Protein AF-A0A2N4U7B9-F1 (afdb_monomer_lite)

Radius of gyration: 17.73 Å; chains: 1; bounding box: 38×25×50 Å

Foldseek 3Di:
DDDPPDPDDDDDDDDDDDPVDDDDDPDDDDDDDDDPPDDDPDPVCLLVDQDDFDDDPNATAFDFDADPVRDTDTHGPPPSSD

pLDDT: mean 80.12, std 12.19, range [44.38, 93.5]

Organism: NCBI:txid2045210

Secondary structure (DSSP, 8-state):
------S----SS-----SS--------PPP----SSS--SSTGGGGGS------BTTBPPPEEEE-TTS-EEEE---TT--

Sequence (82 aa):
MNAHRLDLAVRIGVLPDSSELIARRLGEQRLVLYALRGVPATVTDLRNHDCVTGWRHGHRPAWLLKNEQGKLNRKRSDPDMS

Structure (mmCIF, N/CA/C/O backbone):
data_AF-A0A2N4U7B9-F1
#
_entry.id   AF-A0A2N4U7B9-F1
#
loop_
_atom_site.group_PDB
_atom_site.id
_atom_site.type_symbol
_atom_site.label_atom_id
_atom_site.label_alt_id
_atom_site.label_comp_id
_atom_site.label_asym_id
_atom_site.label_entity_id
_atom_site.label_seq_id
_atom_site.pdbx_PDB_ins_code
_atom_site.Cartn_x
_atom_site.Cartn_y
_atom_site.Cartn_z
_atom_site.occupancy
_atom_site.B_iso_or_equiv
_atom_site.auth_seq_id
_atom_site.auth_comp_id
_atom_site.auth_asym_id
_atom_site.auth_atom_id
_atom_site.pdbx_PDB_model_num
ATOM 1 N N . MET A 1 1 ? 9.537 -13.861 -34.524 1.00 45.31 1 MET A N 1
ATOM 2 C CA . MET A 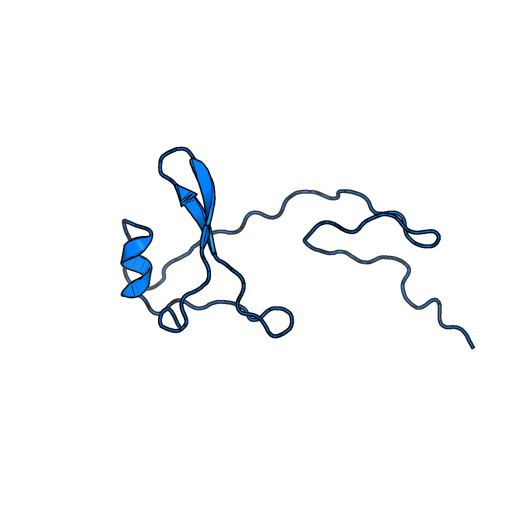1 1 ? 9.750 -13.634 -33.075 1.00 45.31 1 MET A CA 1
ATOM 3 C C . MET A 1 1 ? 10.620 -12.388 -32.991 1.00 45.31 1 MET A C 1
ATOM 5 O O . MET A 1 1 ? 11.676 -12.402 -33.593 1.00 45.31 1 MET A O 1
ATOM 9 N N . ASN A 1 2 ? 10.140 -11.225 -32.539 1.00 44.38 2 ASN A N 1
ATOM 10 C CA . ASN A 1 2 ? 9.896 -10.895 -31.129 1.00 44.38 2 ASN A CA 1
ATOM 11 C C . ASN A 1 2 ? 8.892 -9.731 -30.994 1.00 44.38 2 ASN A C 1
ATOM 13 O O . ASN A 1 2 ? 8.853 -8.838 -31.835 1.00 44.38 2 ASN A O 1
ATOM 17 N N . ALA A 1 3 ? 8.066 -9.753 -29.950 1.00 50.56 3 ALA A N 1
ATOM 18 C CA . ALA A 1 3 ? 7.049 -8.739 -29.690 1.00 50.56 3 ALA A CA 1
ATOM 19 C C . ALA A 1 3 ? 7.603 -7.627 -28.780 1.00 50.56 3 ALA A C 1
ATOM 21 O O . ALA A 1 3 ? 7.638 -7.799 -27.565 1.00 50.56 3 ALA A O 1
ATOM 22 N N . HIS A 1 4 ? 7.968 -6.472 -29.339 1.00 59.84 4 HIS A N 1
ATOM 23 C CA . HIS A 1 4 ? 8.090 -5.229 -28.563 1.00 59.84 4 HIS A CA 1
ATOM 24 C C . HIS A 1 4 ? 6.687 -4.632 -28.426 1.00 59.84 4 HIS A C 1
ATOM 26 O O . HIS A 1 4 ? 6.242 -3.865 -29.270 1.00 59.84 4 HIS A O 1
ATOM 32 N N . ARG A 1 5 ? 5.917 -5.105 -27.443 1.00 67.69 5 ARG A N 1
ATOM 33 C CA . ARG A 1 5 ? 4.469 -4.829 -27.348 1.00 67.69 5 ARG A CA 1
ATOM 34 C C . ARG A 1 5 ? 4.102 -3.773 -26.305 1.00 67.69 5 ARG A C 1
ATOM 36 O O . ARG A 1 5 ? 2.936 -3.695 -25.923 1.00 67.69 5 ARG A O 1
ATOM 43 N N . LEU A 1 6 ? 5.082 -3.032 -25.788 1.00 74.38 6 LEU A N 1
ATOM 44 C CA . LEU A 1 6 ? 4.880 -2.141 -24.650 1.00 74.38 6 LEU A CA 1
ATOM 45 C C . LEU A 1 6 ? 5.845 -0.951 -24.700 1.00 74.38 6 LEU A C 1
ATOM 47 O O . LEU A 1 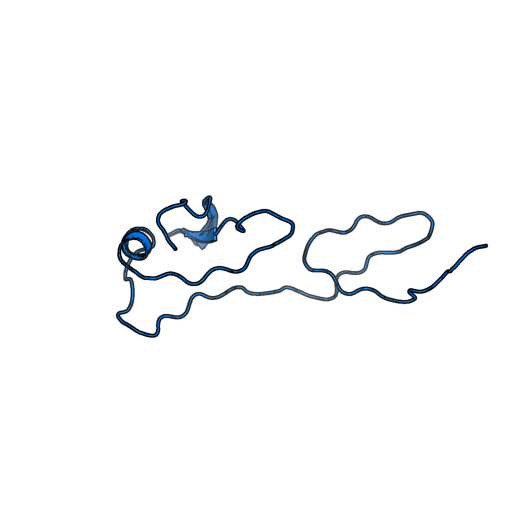6 ? 7.022 -1.095 -24.386 1.00 74.38 6 LEU A O 1
ATOM 51 N N . ASP A 1 7 ? 5.321 0.216 -25.074 1.00 86.00 7 ASP A N 1
ATOM 52 C CA . ASP A 1 7 ? 6.097 1.460 -25.194 1.00 86.00 7 ASP A CA 1
ATOM 53 C C . ASP A 1 7 ? 6.163 2.249 -23.873 1.00 86.00 7 ASP A C 1
ATOM 55 O O . ASP A 1 7 ? 7.084 3.032 -23.646 1.00 86.00 7 ASP A O 1
ATOM 59 N N . LEU A 1 8 ? 5.186 2.048 -22.977 1.00 87.19 8 LEU A N 1
ATOM 60 C CA . LEU A 1 8 ? 5.111 2.712 -21.674 1.00 87.19 8 LEU A CA 1
ATOM 61 C C . LEU A 1 8 ? 4.377 1.851 -20.642 1.00 87.19 8 LEU A C 1
ATOM 63 O O . LEU A 1 8 ? 3.282 1.350 -20.892 1.00 87.19 8 LEU A O 1
ATOM 67 N N . ALA A 1 9 ? 4.941 1.762 -19.437 1.00 88.00 9 ALA A N 1
ATOM 68 C CA . ALA A 1 9 ? 4.274 1.210 -18.263 1.00 88.00 9 ALA A CA 1
ATOM 69 C C . ALA A 1 9 ? 4.248 2.238 -17.127 1.00 88.00 9 ALA A C 1
ATOM 71 O O . ALA A 1 9 ? 5.267 2.845 -16.804 1.00 88.00 9 ALA A O 1
ATOM 72 N N . VAL A 1 10 ? 3.102 2.362 -16.455 1.00 89.56 10 VAL A N 1
ATOM 73 C CA . VAL A 1 10 ? 2.995 3.080 -15.179 1.00 89.56 10 VAL A CA 1
ATOM 74 C C . VAL A 1 10 ? 2.922 2.049 -14.061 1.00 89.56 10 VAL A C 1
ATOM 76 O O . VAL A 1 10 ? 2.028 1.204 -14.036 1.00 89.56 10 VAL A O 1
ATOM 79 N N . ARG A 1 11 ? 3.882 2.095 -13.134 1.00 86.56 11 ARG A N 1
ATOM 80 C CA . ARG A 1 11 ? 3.967 1.168 -1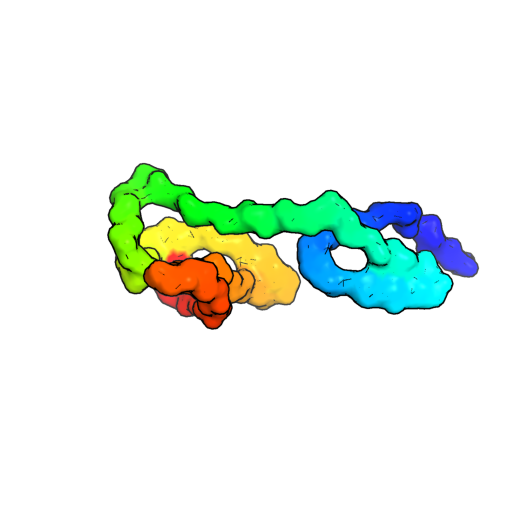1.999 1.00 86.56 11 ARG A CA 1
ATOM 81 C C . ARG A 1 11 ? 4.106 1.930 -10.689 1.00 86.56 11 ARG A C 1
ATOM 83 O O . ARG A 1 11 ? 4.708 2.996 -10.630 1.00 86.56 11 ARG A O 1
ATOM 90 N N . ILE A 1 12 ? 3.562 1.341 -9.630 1.00 85.56 12 ILE A N 1
ATOM 91 C CA . ILE A 1 12 ? 3.723 1.817 -8.255 1.00 85.56 12 ILE A CA 1
ATOM 92 C C . ILE A 1 12 ? 4.844 1.002 -7.618 1.00 85.56 12 ILE A C 1
ATOM 94 O O . ILE A 1 12 ? 4.730 -0.221 -7.515 1.00 85.56 12 ILE A O 1
ATOM 98 N N . GLY A 1 13 ? 5.898 1.680 -7.176 1.00 81.31 13 GLY A N 1
ATOM 99 C CA . GLY A 1 13 ? 7.102 1.058 -6.628 1.00 81.31 13 GLY A CA 1
ATOM 100 C C . GLY A 1 13 ? 8.334 1.349 -7.480 1.00 81.31 13 GLY A C 1
ATOM 101 O O . GLY A 1 13 ? 8.235 1.920 -8.563 1.00 81.31 13 GLY A O 1
ATOM 102 N N . VAL A 1 14 ? 9.502 0.981 -6.958 1.00 78.50 14 VAL A N 1
ATOM 103 C CA . VAL A 1 14 ? 10.771 1.186 -7.659 1.00 78.50 14 VAL A CA 1
ATOM 104 C C . VAL A 1 14 ? 10.873 0.189 -8.809 1.00 78.50 14 VAL A C 1
ATOM 106 O O . VAL A 1 14 ? 10.701 -1.014 -8.613 1.00 78.50 14 VAL A O 1
ATOM 109 N N . LEU A 1 15 ? 11.168 0.704 -9.997 1.00 82.12 15 LEU A N 1
ATOM 110 C CA . LEU A 1 15 ? 11.582 -0.071 -11.156 1.00 82.12 15 LEU A CA 1
ATOM 111 C C . LEU A 1 15 ? 12.999 0.399 -11.499 1.00 82.12 15 LEU A C 1
ATOM 113 O O . LEU A 1 15 ? 13.155 1.591 -11.759 1.00 82.12 15 LEU A O 1
ATOM 117 N N . PRO A 1 16 ? 14.025 -0.463 -11.423 1.00 81.12 16 PRO A N 1
ATOM 118 C CA . PRO A 1 16 ? 15.361 -0.079 -11.851 1.00 81.12 16 PRO A CA 1
ATOM 119 C C . PRO A 1 16 ? 15.404 0.108 -13.369 1.00 81.12 16 PRO A C 1
ATOM 121 O O . PRO A 1 16 ? 14.631 -0.518 -14.100 1.00 81.12 16 PRO A O 1
ATOM 124 N N . ASP A 1 17 ? 16.338 0.938 -13.821 1.00 84.69 17 ASP A N 1
ATOM 125 C CA . ASP A 1 17 ? 16.680 1.026 -15.236 1.00 84.69 17 ASP A CA 1
ATOM 126 C C . ASP A 1 17 ? 17.190 -0.328 -15.752 1.00 84.69 17 ASP A C 1
ATOM 128 O O . ASP A 1 17 ? 17.756 -1.141 -15.015 1.00 84.69 17 ASP A O 1
ATOM 132 N N . SER A 1 18 ? 16.994 -0.561 -17.043 1.00 84.31 18 SER A N 1
ATOM 133 C CA . SER A 1 18 ? 17.521 -1.710 -17.776 1.00 84.31 18 SER A CA 1
ATOM 134 C C . SER A 1 18 ? 18.023 -1.261 -19.147 1.00 84.31 18 SER A C 1
ATOM 136 O O . SER A 1 18 ? 17.806 -0.119 -19.548 1.00 84.31 18 SER A O 1
ATOM 138 N N . SER A 1 19 ? 18.663 -2.160 -19.896 1.00 82.56 19 SER A N 1
ATOM 139 C CA . SER A 1 19 ? 19.155 -1.864 -21.249 1.00 82.56 19 SER A CA 1
ATOM 140 C C . SER A 1 19 ? 18.054 -1.469 -22.241 1.00 82.56 19 SER A C 1
ATOM 142 O O . SER A 1 19 ? 18.358 -0.852 -23.255 1.00 82.56 19 SER A O 1
ATOM 144 N N . GLU A 1 20 ? 16.7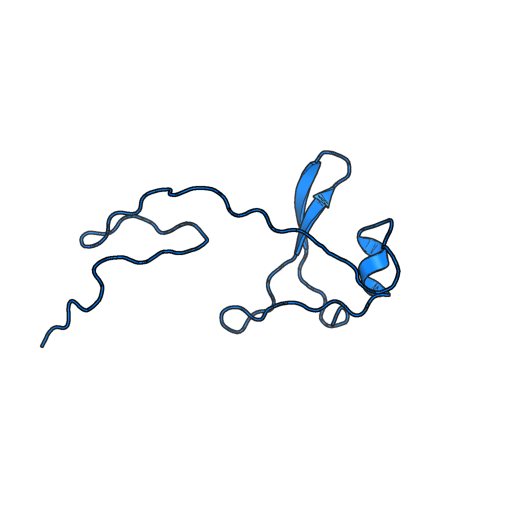92 -1.813 -21.963 1.00 85.00 20 GLU A N 1
ATOM 145 C CA . GLU A 1 20 ? 15.655 -1.571 -22.863 1.00 85.00 20 GLU A CA 1
ATOM 146 C C . GLU A 1 20 ? 14.608 -0.606 -22.288 1.00 85.00 20 GLU A C 1
ATOM 148 O O . GLU A 1 20 ? 13.776 -0.087 -23.028 1.00 85.00 20 GLU A O 1
ATOM 153 N N . LEU A 1 21 ? 14.628 -0.352 -20.976 1.00 86.75 21 LEU A N 1
ATOM 154 C CA . LEU A 1 21 ? 13.630 0.467 -20.288 1.00 86.75 21 LEU A CA 1
ATOM 155 C C . LEU A 1 21 ? 14.303 1.437 -19.323 1.00 86.75 21 LEU A C 1
ATOM 157 O O . LEU A 1 21 ? 15.031 1.016 -18.424 1.00 86.75 21 LEU A O 1
ATOM 16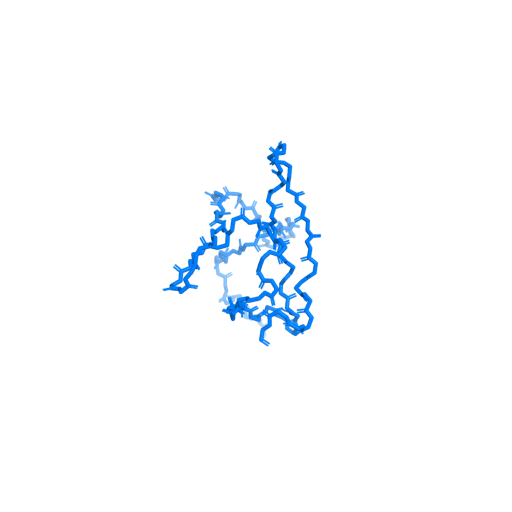1 N N . ILE A 1 22 ? 13.979 2.719 -19.474 1.00 89.56 22 ILE A N 1
ATOM 162 C CA . ILE A 1 22 ? 14.383 3.787 -18.557 1.00 89.56 22 ILE A CA 1
ATOM 163 C C . ILE A 1 22 ? 13.210 4.091 -17.625 1.00 89.56 22 ILE A C 1
ATOM 165 O O . ILE A 1 22 ? 12.103 4.399 -18.077 1.00 89.56 22 ILE A O 1
ATOM 169 N N . ALA A 1 23 ? 13.444 4.042 -16.318 1.00 92.38 23 ALA A N 1
ATOM 170 C CA . ALA A 1 23 ? 12.467 4.400 -15.309 1.00 92.38 23 ALA A CA 1
ATOM 171 C C . ALA A 1 23 ? 12.511 5.906 -15.021 1.00 92.38 23 ALA A C 1
ATOM 173 O O . ALA A 1 23 ? 13.560 6.513 -14.814 1.00 92.38 23 ALA A O 1
ATOM 174 N N . ARG A 1 24 ? 11.336 6.541 -14.961 1.00 91.31 24 ARG A N 1
ATOM 175 C CA . ARG A 1 24 ? 11.203 7.957 -14.594 1.00 91.31 24 ARG A CA 1
ATOM 176 C C . ARG A 1 24 ? 10.193 8.112 -13.469 1.00 91.31 24 ARG A C 1
ATOM 178 O O . ARG A 1 24 ? 9.078 7.600 -13.553 1.00 91.31 24 ARG A O 1
ATOM 185 N N . ARG A 1 25 ? 10.559 8.854 -12.417 1.00 91.69 25 ARG A N 1
ATOM 186 C CA . ARG A 1 25 ? 9.625 9.194 -11.335 1.00 91.69 25 ARG A CA 1
ATOM 187 C C . ARG A 1 25 ? 8.557 10.149 -11.871 1.00 91.69 25 ARG A C 1
ATOM 189 O O . ARG A 1 25 ? 8.871 11.278 -12.230 1.00 91.69 25 ARG A O 1
ATOM 196 N N . LEU A 1 26 ? 7.303 9.697 -11.876 1.00 93.50 26 LEU A N 1
ATOM 197 C CA . LEU A 1 26 ? 6.147 10.506 -12.286 1.00 93.50 26 LEU A CA 1
ATOM 198 C C . LEU A 1 26 ? 5.525 11.282 -11.118 1.00 93.50 26 LEU A C 1
ATOM 200 O O . LEU A 1 26 ? 4.966 12.355 -11.314 1.00 93.50 26 LEU A O 1
ATOM 204 N N . GLY A 1 27 ? 5.627 10.753 -9.898 1.00 91.81 27 GLY A N 1
ATOM 205 C CA . GLY A 1 27 ? 5.034 11.360 -8.712 1.00 91.81 27 GLY A CA 1
ATOM 206 C C . GLY A 1 27 ? 4.996 10.402 -7.527 1.00 91.81 27 GLY A C 1
ATOM 207 O O . GLY A 1 27 ? 5.722 9.407 -7.492 1.00 91.81 27 GLY A O 1
ATOM 208 N N . GLU A 1 28 ? 4.136 10.713 -6.562 1.00 89.56 28 GLU A N 1
ATOM 209 C CA . GLU A 1 28 ? 3.905 9.912 -5.361 1.00 89.56 28 GLU A CA 1
ATOM 210 C C . GLU A 1 28 ? 2.442 9.496 -5.267 1.00 89.56 28 GLU A C 1
ATOM 212 O O . GLU A 1 28 ? 1.537 10.284 -5.534 1.00 89.56 28 GLU A O 1
ATOM 217 N N . GLN A 1 29 ? 2.208 8.260 -4.834 1.00 86.81 29 GLN A N 1
ATOM 218 C CA . GLN A 1 29 ? 0.877 7.790 -4.480 1.00 86.81 29 GLN A CA 1
ATOM 219 C C . GLN A 1 29 ? 0.681 7.910 -2.968 1.00 86.81 29 GLN A C 1
ATOM 221 O O . GLN A 1 29 ? 1.425 7.307 -2.192 1.00 86.81 29 GLN A O 1
ATOM 226 N N . ARG A 1 30 ? -0.373 8.610 -2.543 1.00 85.31 30 ARG A N 1
ATOM 227 C CA . ARG A 1 30 ? -0.822 8.605 -1.148 1.00 85.31 30 ARG A CA 1
ATOM 228 C C . ARG A 1 30 ? -1.878 7.520 -0.948 1.00 85.31 30 ARG A C 1
ATOM 230 O O . ARG A 1 30 ? -2.890 7.511 -1.639 1.00 85.31 30 ARG A O 1
ATOM 237 N N . LEU A 1 31 ? -1.646 6.623 0.007 1.00 84.50 31 LEU A N 1
ATOM 238 C CA . LEU A 1 31 ? -2.655 5.676 0.479 1.00 84.50 31 LEU A CA 1
ATOM 239 C C . LEU A 1 31 ? -3.352 6.268 1.709 1.00 84.50 31 LEU A C 1
ATOM 241 O O . LEU A 1 31 ? -2.676 6.770 2.608 1.00 84.50 31 LEU A O 1
ATOM 245 N N . VAL A 1 32 ? -4.683 6.218 1.737 1.00 86.88 32 VAL A N 1
ATOM 246 C CA . VAL A 1 32 ? -5.503 6.693 2.858 1.00 86.88 32 VAL A CA 1
ATOM 247 C C . VAL A 1 32 ? -6.451 5.593 3.319 1.00 86.88 32 VAL A C 1
ATOM 249 O O . VAL A 1 32 ? -6.914 4.788 2.513 1.00 86.88 32 VAL A O 1
ATOM 252 N N . LEU A 1 33 ? -6.709 5.560 4.624 1.00 87.00 33 LEU A N 1
ATOM 253 C CA . LEU A 1 33 ? -7.755 4.749 5.237 1.00 87.00 33 LEU A CA 1
ATOM 254 C C . LEU A 1 33 ? -9.055 5.549 5.244 1.00 87.00 33 LEU A C 1
ATOM 256 O O . LEU A 1 33 ? -9.044 6.747 5.525 1.00 87.00 33 LEU A O 1
ATOM 260 N N . TYR A 1 34 ? -10.164 4.876 4.973 1.00 89.56 34 TYR A N 1
ATOM 261 C CA . TYR A 1 34 ? -11.496 5.447 5.083 1.00 89.56 34 TYR A CA 1
ATOM 262 C C . TYR A 1 34 ? -12.421 4.436 5.753 1.00 89.56 34 TYR A C 1
ATOM 264 O O . TYR A 1 34 ? -12.308 3.237 5.498 1.00 89.56 34 TYR A O 1
ATOM 272 N N . ALA A 1 35 ? -13.311 4.920 6.615 1.00 91.44 35 ALA A N 1
ATOM 273 C CA . ALA A 1 35 ? -14.214 4.086 7.390 1.00 91.44 35 ALA A CA 1
ATOM 274 C C . ALA A 1 35 ? -15.668 4.459 7.090 1.00 91.44 35 ALA A C 1
ATOM 276 O O . ALA A 1 35 ? -16.044 5.627 7.147 1.00 91.44 35 ALA A O 1
ATOM 277 N N . LEU A 1 36 ? -16.475 3.442 6.780 1.00 90.31 36 LEU A N 1
ATOM 278 C CA . LEU A 1 36 ? -17.912 3.586 6.525 1.00 90.31 36 LEU A CA 1
ATOM 279 C C . LEU A 1 36 ? -18.767 3.328 7.776 1.00 90.31 36 LEU A C 1
ATOM 281 O O . LEU A 1 36 ? -19.909 3.772 7.833 1.00 90.31 36 LEU A O 1
ATOM 285 N N . ARG A 1 37 ? -18.243 2.590 8.765 1.00 90.50 37 ARG A N 1
ATOM 286 C CA . ARG A 1 37 ? -18.962 2.177 9.982 1.00 90.50 37 ARG A CA 1
ATOM 287 C C . ARG A 1 37 ? -18.044 2.269 11.197 1.00 90.50 37 ARG A C 1
ATOM 289 O O . ARG A 1 37 ? -17.167 1.423 11.362 1.00 90.50 37 ARG A O 1
ATOM 296 N N . GLY A 1 38 ? -18.273 3.283 12.031 1.00 90.44 38 GLY A N 1
ATOM 297 C CA . GLY A 1 38 ? -17.397 3.616 13.157 1.00 90.44 38 GLY A CA 1
ATOM 298 C C . GLY A 1 38 ? -16.032 4.131 12.689 1.00 90.44 38 GLY A C 1
ATOM 299 O O . GLY A 1 38 ? -15.513 3.701 11.663 1.00 90.44 38 GLY A O 1
ATOM 300 N N . VAL A 1 39 ? -15.449 5.078 13.422 1.00 92.12 39 VAL A N 1
ATOM 301 C CA . VAL A 1 39 ? -14.120 5.616 13.101 1.00 92.12 39 VAL A CA 1
ATOM 302 C C . VAL A 1 39 ? -13.119 5.051 14.111 1.00 92.12 39 VAL A C 1
ATOM 304 O O . VAL A 1 39 ? -13.268 5.346 15.297 1.00 92.12 39 VAL A O 1
ATOM 307 N N . PRO A 1 40 ? -12.121 4.256 13.682 1.00 91.25 40 PRO A N 1
ATOM 308 C CA . PRO A 1 40 ? -11.071 3.785 14.578 1.00 91.25 40 PRO A CA 1
ATOM 309 C C . PRO A 1 40 ? -10.247 4.982 15.069 1.00 91.25 40 PRO A C 1
ATOM 311 O O . PRO A 1 40 ? -9.800 5.803 14.264 1.00 91.25 40 PRO A O 1
ATOM 314 N N . ALA A 1 41 ? -10.046 5.086 16.381 1.00 89.25 41 ALA A N 1
ATOM 315 C CA . ALA A 1 41 ? -9.245 6.150 16.984 1.00 89.25 41 ALA A CA 1
ATOM 316 C C . ALA A 1 41 ? -7.752 5.802 16.950 1.00 89.25 41 ALA A C 1
ATOM 318 O O . ALA A 1 41 ? -6.898 6.680 16.820 1.00 89.25 41 ALA A O 1
ATOM 319 N N . THR A 1 42 ? -7.437 4.510 17.031 1.00 86.69 42 THR A N 1
ATOM 320 C CA . THR A 1 42 ? -6.078 3.978 16.989 1.00 86.69 42 THR A CA 1
ATOM 321 C C . THR A 1 42 ? -5.914 2.942 15.882 1.00 86.69 42 THR A C 1
ATOM 323 O O . THR A 1 42 ? -6.866 2.329 15.404 1.00 86.69 42 THR A O 1
ATOM 326 N N . VAL A 1 43 ? -4.665 2.690 15.488 1.00 84.44 43 VAL A N 1
ATOM 327 C CA . VAL A 1 43 ? -4.336 1.606 14.547 1.00 84.44 43 VAL A CA 1
ATOM 328 C C . VAL A 1 43 ? -4.749 0.233 15.090 1.00 84.44 43 VAL A C 1
ATOM 330 O O . VAL A 1 43 ? -5.102 -0.646 14.308 1.00 84.44 43 VAL A O 1
ATOM 333 N N . THR A 1 44 ? -4.698 0.034 16.410 1.00 85.06 44 THR A N 1
ATOM 334 C CA . THR A 1 44 ? -5.069 -1.238 17.045 1.00 85.06 44 THR A CA 1
ATOM 335 C C . THR A 1 44 ? -6.560 -1.520 16.894 1.00 85.06 44 THR A C 1
ATOM 337 O O . THR A 1 44 ? -6.935 -2.679 16.728 1.00 85.06 44 THR A O 1
ATOM 340 N N . ASP A 1 45 ? -7.390 -0.474 16.865 1.00 89.19 45 ASP A N 1
ATOM 341 C CA . ASP A 1 45 ? -8.844 -0.597 16.741 1.00 89.19 45 ASP A CA 1
ATOM 342 C C . ASP A 1 45 ? -9.248 -1.277 15.433 1.00 89.19 45 ASP A C 1
ATOM 344 O O . ASP A 1 45 ? -10.270 -1.953 15.402 1.00 89.19 45 ASP A O 1
ATOM 348 N N . LEU A 1 46 ? -8.421 -1.186 14.379 1.00 86.88 46 LEU A N 1
ATOM 349 C CA . LEU A 1 46 ? -8.660 -1.842 13.087 1.00 86.88 46 LEU A CA 1
ATOM 350 C C . LEU A 1 46 ? -8.889 -3.360 13.209 1.00 86.88 46 LEU A C 1
ATOM 352 O O . LEU A 1 46 ? -9.506 -3.936 12.323 1.00 86.88 46 LEU A O 1
ATOM 356 N N . ARG A 1 47 ? -8.433 -4.003 14.296 1.00 85.69 47 ARG A N 1
ATOM 357 C CA . ARG A 1 47 ? -8.715 -5.421 14.606 1.00 85.69 47 ARG A CA 1
ATOM 358 C C . ARG A 1 47 ? -10.188 -5.725 14.823 1.00 85.69 47 ARG A C 1
ATOM 360 O O . ARG A 1 47 ? -10.611 -6.849 14.607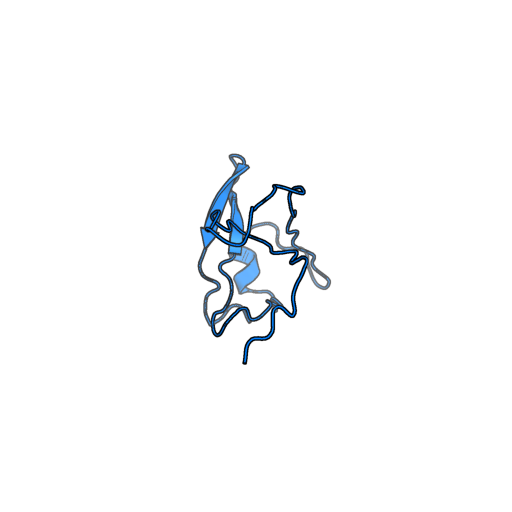 1.00 85.69 47 ARG A O 1
ATOM 367 N N . ASN A 1 48 ? -10.947 -4.724 15.240 1.00 89.06 48 ASN A N 1
ATOM 368 C CA . ASN A 1 48 ? -12.367 -4.845 15.536 1.00 89.06 48 ASN A CA 1
ATOM 369 C C . ASN A 1 48 ? -13.238 -4.323 14.382 1.00 89.06 48 ASN A C 1
ATOM 371 O O . ASN A 1 48 ? -14.444 -4.161 14.552 1.00 89.06 48 ASN A O 1
ATOM 375 N N . HIS A 1 49 ? -12.634 -4.010 13.231 1.00 87.88 49 HIS A N 1
ATOM 376 C CA . HIS A 1 49 ? -13.332 -3.518 12.050 1.00 87.88 49 HIS A CA 1
ATOM 377 C C . HIS A 1 49 ? -13.156 -4.480 10.879 1.00 87.88 49 HIS A C 1
ATOM 379 O O . HIS A 1 49 ? -12.054 -4.958 10.614 1.00 87.88 49 HIS A O 1
ATOM 385 N N . ASP A 1 50 ? -14.227 -4.648 10.105 1.00 88.38 50 ASP A N 1
ATOM 386 C CA . ASP A 1 50 ? -14.186 -5.338 8.817 1.00 88.38 50 ASP A CA 1
ATOM 387 C C . ASP A 1 50 ? -13.343 -4.519 7.824 1.00 88.38 50 ASP A C 1
ATOM 389 O O . ASP A 1 50 ? -13.837 -3.584 7.177 1.00 88.38 50 ASP A O 1
ATOM 393 N N . CYS A 1 51 ? -12.047 -4.822 7.724 1.00 86.75 51 CYS A N 1
ATOM 394 C CA . CYS A 1 51 ? -11.143 -4.089 6.848 1.00 86.75 51 CYS A CA 1
ATOM 395 C C . CYS A 1 51 ? -11.089 -4.731 5.459 1.00 86.75 51 CYS A C 1
ATOM 397 O O . CYS A 1 51 ? -10.588 -5.838 5.265 1.00 86.75 51 CYS A O 1
ATOM 399 N N . VAL A 1 52 ? -11.500 -3.976 4.442 1.00 85.19 52 VAL A N 1
ATOM 400 C CA . VAL A 1 52 ? -11.333 -4.393 3.046 1.00 85.19 52 VAL A CA 1
ATOM 401 C C . VAL A 1 52 ? -9.918 -4.051 2.583 1.00 85.19 52 VAL A C 1
ATOM 403 O O . VAL A 1 52 ? -9.531 -2.884 2.522 1.00 85.19 52 VAL A O 1
ATOM 406 N N . THR A 1 53 ? -9.139 -5.073 2.227 1.00 80.31 53 THR A N 1
ATOM 407 C CA . THR A 1 53 ? -7.775 -4.915 1.699 1.00 80.31 53 THR A CA 1
ATOM 408 C C . THR A 1 53 ? -7.664 -5.500 0.293 1.00 80.31 53 THR A C 1
ATOM 410 O O . THR A 1 53 ? -8.345 -6.461 -0.054 1.00 80.31 53 THR A O 1
ATOM 413 N N . GLY A 1 54 ? -6.824 -4.903 -0.556 1.00 73.12 54 GLY A N 1
ATOM 414 C CA . GLY A 1 54 ? -6.584 -5.423 -1.906 1.00 73.12 54 GLY A CA 1
ATOM 415 C C . GLY A 1 54 ? -5.662 -6.644 -1.893 1.00 73.12 54 GLY A C 1
ATOM 416 O O . GLY A 1 54 ? -4.831 -6.773 -1.006 1.00 73.12 54 GLY A O 1
ATOM 417 N N . TRP A 1 55 ? -5.735 -7.503 -2.908 1.00 66.81 55 TRP A N 1
ATOM 418 C CA . TRP A 1 55 ? -4.782 -8.601 -3.111 1.00 66.81 55 TRP A CA 1
ATOM 419 C C . TRP A 1 55 ? -3.744 -8.192 -4.164 1.00 66.81 55 TRP A C 1
ATOM 421 O O . TRP A 1 55 ? -4.119 -7.777 -5.261 1.00 66.81 55 TRP A O 1
ATOM 431 N N . ARG A 1 56 ? -2.437 -8.269 -3.867 1.00 67.88 56 ARG A N 1
ATOM 432 C CA . ARG A 1 56 ? -1.372 -7.940 -4.838 1.00 67.88 56 ARG A CA 1
ATOM 433 C C . ARG A 1 56 ? -0.417 -9.121 -5.008 1.00 67.88 56 ARG A C 1
ATOM 435 O O . ARG A 1 56 ? 0.248 -9.515 -4.060 1.00 67.88 56 ARG A O 1
ATOM 442 N N . HIS A 1 57 ? -0.321 -9.654 -6.229 1.00 66.62 57 HIS A N 1
ATOM 443 C CA . HIS A 1 57 ? 0.630 -10.715 -6.608 1.00 66.62 57 HIS A CA 1
ATOM 444 C C . HIS A 1 57 ? 0.666 -11.923 -5.650 1.00 66.62 57 HIS A C 1
ATOM 446 O O . HIS A 1 57 ? 1.737 -12.344 -5.229 1.00 66.62 57 HIS A O 1
ATOM 452 N N . GLY A 1 58 ? -0.490 -12.469 -5.262 1.00 66.44 58 GLY A N 1
ATOM 453 C CA . GLY A 1 58 ? -0.521 -13.636 -4.365 1.00 66.44 58 GLY A CA 1
ATOM 454 C C . GLY A 1 58 ? -0.306 -13.312 -2.882 1.00 66.44 58 GLY A C 1
ATOM 455 O O . GLY A 1 58 ? -0.359 -14.216 -2.054 1.00 66.44 58 GLY A O 1
ATOM 456 N N . HIS A 1 59 ? -0.091 -12.041 -2.529 1.00 63.97 59 HIS A N 1
ATOM 457 C CA . HIS A 1 59 ? 0.159 -11.614 -1.159 1.00 63.97 59 HIS A CA 1
ATOM 458 C C . HIS A 1 59 ? -0.813 -10.515 -0.727 1.00 63.97 59 HIS A C 1
ATOM 460 O O . HIS A 1 59 ? -1.137 -9.591 -1.482 1.00 63.97 59 HIS A O 1
ATOM 466 N N . ARG A 1 60 ? -1.240 -10.581 0.539 1.00 68.12 60 ARG A N 1
ATOM 467 C CA . ARG A 1 60 ? -1.904 -9.446 1.176 1.00 68.12 60 ARG A CA 1
ATOM 468 C C . ARG A 1 60 ? -0.869 -8.328 1.379 1.00 68.12 60 ARG A C 1
ATOM 470 O O . ARG A 1 60 ? 0.202 -8.585 1.942 1.00 68.12 60 ARG A O 1
ATOM 477 N N . PRO A 1 61 ? -1.126 -7.106 0.888 1.00 72.12 61 PRO A N 1
ATOM 478 C CA . PRO A 1 61 ? -0.219 -5.991 1.054 1.00 72.12 61 PRO A CA 1
ATOM 479 C C . PRO A 1 61 ? -0.090 -5.671 2.541 1.00 72.12 61 PRO A C 1
ATOM 481 O O . PRO A 1 61 ? -1.067 -5.634 3.283 1.00 72.12 61 PRO A O 1
ATOM 484 N N . ALA A 1 62 ? 1.140 -5.415 2.974 1.00 77.81 62 ALA A N 1
ATOM 485 C CA . ALA A 1 62 ? 1.363 -4.890 4.306 1.00 77.81 62 ALA A CA 1
ATOM 486 C C . ALA A 1 62 ? 0.753 -3.483 4.421 1.00 77.81 62 ALA A C 1
ATOM 488 O O . ALA A 1 62 ? 0.896 -2.658 3.515 1.00 77.81 62 ALA A O 1
ATOM 489 N N . TRP A 1 63 ? 0.128 -3.201 5.557 1.00 82.62 63 TRP A N 1
ATOM 490 C CA . TRP A 1 63 ? -0.299 -1.865 5.929 1.00 82.62 63 TRP A CA 1
ATOM 491 C C . TRP A 1 63 ? 0.914 -0.948 6.085 1.00 82.62 63 TRP A C 1
ATOM 493 O O . TRP A 1 63 ? 1.900 -1.299 6.738 1.00 82.62 63 TRP A O 1
ATOM 503 N N . LEU A 1 64 ? 0.831 0.240 5.491 1.00 84.88 64 LEU A N 1
ATOM 504 C CA . LEU A 1 64 ? 1.815 1.311 5.619 1.00 84.88 64 LEU A CA 1
ATOM 505 C C . LEU A 1 64 ? 1.192 2.422 6.463 1.00 84.88 64 LEU A C 1
ATOM 507 O O . LEU A 1 64 ? 0.499 3.290 5.938 1.00 84.88 64 LEU A O 1
ATOM 511 N N . LEU A 1 65 ? 1.402 2.361 7.777 1.00 87.12 65 LEU A N 1
ATOM 512 C CA . LEU A 1 65 ? 0.746 3.249 8.738 1.00 87.12 65 LEU A CA 1
ATOM 513 C C . LEU A 1 65 ? 1.767 4.176 9.369 1.00 87.12 65 LEU A C 1
ATOM 515 O O . LEU A 1 65 ? 2.854 3.746 9.751 1.00 87.12 65 LEU A O 1
ATOM 519 N N . LYS A 1 66 ? 1.422 5.454 9.485 1.00 87.19 66 LYS A N 1
ATOM 520 C CA . LYS A 1 66 ? 2.239 6.397 10.243 1.00 87.19 66 LYS A CA 1
ATOM 521 C C . LYS A 1 66 ? 1.979 6.192 11.731 1.00 87.19 66 LYS A C 1
ATOM 523 O O . LYS A 1 66 ? 0.832 6.006 12.126 1.00 87.19 66 LYS A O 1
ATOM 528 N N . ASN A 1 67 ? 3.031 6.202 12.540 1.00 83.88 67 ASN A N 1
ATOM 529 C CA . ASN A 1 67 ? 2.878 6.313 13.988 1.00 83.88 67 ASN A CA 1
ATOM 530 C C . ASN A 1 67 ? 2.615 7.768 14.406 1.00 83.88 67 ASN A C 1
ATOM 532 O O . ASN A 1 67 ? 2.579 8.670 13.570 1.00 83.88 67 ASN A O 1
ATOM 536 N N . GLU A 1 68 ? 2.483 7.986 15.711 1.00 83.75 68 GLU A N 1
ATOM 537 C CA . GLU A 1 68 ? 2.269 9.305 16.318 1.00 83.75 68 GLU A CA 1
ATOM 538 C C . GLU A 1 68 ? 3.381 10.313 15.981 1.00 83.75 68 GLU A C 1
ATOM 540 O O . GLU A 1 68 ? 3.116 11.505 15.883 1.00 83.75 68 GLU A O 1
ATOM 545 N N . GLN A 1 69 ? 4.611 9.850 15.713 1.00 86.94 69 GLN A N 1
ATOM 546 C CA . GLN A 1 69 ? 5.720 10.705 15.262 1.00 86.94 69 GLN A CA 1
ATOM 547 C C . GLN A 1 69 ? 5.752 10.911 13.734 1.00 86.94 69 GLN A C 1
ATOM 549 O O . GLN A 1 69 ? 6.724 11.434 13.192 1.00 86.94 69 GLN A O 1
ATOM 554 N N . GLY A 1 70 ? 4.735 10.450 13.002 1.00 84.44 70 GLY A N 1
ATOM 555 C CA . GLY A 1 70 ? 4.647 10.564 11.545 1.00 84.44 70 GLY A CA 1
ATOM 556 C C . GLY A 1 70 ? 5.534 9.588 10.760 1.00 84.44 70 GLY A C 1
ATOM 557 O O . GLY A 1 70 ? 5.512 9.607 9.525 1.00 84.44 70 GLY A O 1
ATOM 558 N N . LYS A 1 71 ? 6.284 8.708 11.437 1.00 87.56 71 LYS A N 1
ATOM 559 C CA . LYS A 1 71 ? 7.161 7.713 10.808 1.00 87.56 71 LYS A CA 1
ATOM 560 C C . LYS A 1 71 ? 6.341 6.553 10.259 1.00 87.56 71 LYS A C 1
ATOM 562 O O . LYS A 1 71 ? 5.483 5.997 10.945 1.00 87.56 71 LYS A O 1
ATOM 567 N N . LEU A 1 72 ? 6.629 6.172 9.016 1.00 86.44 72 LEU A N 1
ATOM 568 C CA . LEU A 1 72 ? 5.949 5.067 8.352 1.00 86.44 72 LEU A CA 1
ATOM 569 C C . LEU A 1 72 ? 6.415 3.722 8.918 1.00 86.44 72 LEU A C 1
ATOM 571 O O . LEU A 1 72 ? 7.602 3.404 8.888 1.00 86.44 72 LEU A O 1
ATOM 575 N N . ASN A 1 73 ? 5.463 2.917 9.374 1.00 85.19 73 ASN A N 1
ATOM 576 C CA . ASN A 1 73 ? 5.671 1.560 9.844 1.00 85.19 73 ASN A CA 1
ATOM 577 C C . ASN A 1 73 ? 4.930 0.582 8.940 1.00 85.19 73 ASN A C 1
ATOM 579 O O . ASN A 1 73 ? 3.730 0.715 8.686 1.00 85.19 73 ASN A O 1
ATOM 583 N N . ARG A 1 74 ? 5.658 -0.436 8.478 1.00 83.00 74 ARG A N 1
ATOM 584 C CA . ARG A 1 74 ? 5.086 -1.540 7.716 1.00 83.00 74 ARG A CA 1
ATOM 585 C C . ARG A 1 74 ? 4.578 -2.609 8.682 1.00 83.00 74 ARG A C 1
ATOM 587 O O . ARG A 1 74 ? 5.377 -3.267 9.341 1.00 83.00 74 ARG A O 1
ATOM 594 N N . LYS A 1 75 ? 3.263 -2.804 8.750 1.00 75.56 75 LYS A N 1
ATOM 595 C CA . LYS A 1 75 ? 2.618 -3.887 9.508 1.00 75.56 75 LYS A CA 1
ATOM 596 C C . LYS A 1 75 ? 2.080 -4.915 8.524 1.00 75.56 75 LYS A C 1
ATOM 598 O O . LYS A 1 75 ? 1.404 -4.554 7.569 1.00 75.56 75 LYS A O 1
ATOM 603 N N . ARG A 1 76 ? 2.382 -6.200 8.719 1.00 66.94 76 ARG A N 1
ATOM 604 C CA . ARG A 1 76 ? 1.724 -7.252 7.931 1.00 66.94 76 ARG A CA 1
ATOM 605 C C . ARG A 1 76 ? 0.220 -7.154 8.210 1.00 66.94 76 ARG A C 1
ATOM 607 O O . ARG A 1 76 ? -0.161 -6.971 9.360 1.00 66.94 76 ARG A O 1
ATOM 614 N N . SER A 1 77 ? -0.610 -7.200 7.173 1.00 64.81 77 SER A N 1
ATOM 615 C CA . SER A 1 77 ? -2.048 -7.403 7.346 1.00 64.81 77 SER A CA 1
ATOM 616 C C . SER A 1 77 ? -2.223 -8.754 8.034 1.00 64.81 77 SER A C 1
ATOM 618 O O . SER A 1 77 ? -1.934 -9.783 7.415 1.00 64.81 77 SER A O 1
ATOM 620 N N . ASP A 1 78 ? -2.571 -8.745 9.321 1.00 62.78 78 ASP A N 1
ATOM 621 C CA . ASP A 1 78 ? -2.834 -9.982 10.054 1.00 62.78 78 ASP A CA 1
ATOM 622 C C . ASP A 1 78 ? -3.932 -10.777 9.317 1.00 62.78 78 ASP A C 1
ATOM 624 O O . ASP A 1 78 ? -4.806 -10.170 8.683 1.00 62.78 78 ASP A O 1
ATOM 628 N N . PRO A 1 79 ? -3.886 -12.121 9.342 1.00 56.28 79 PRO A N 1
ATOM 629 C CA . PRO A 1 79 ? -4.886 -12.960 8.683 1.00 56.28 79 PRO A CA 1
ATOM 630 C C . PRO A 1 79 ? -6.321 -12.652 9.134 1.00 56.28 79 PRO A C 1
ATOM 632 O O . PRO A 1 79 ? -7.233 -12.754 8.322 1.00 56.28 79 PRO A O 1
ATOM 635 N N . ASP A 1 80 ? -6.467 -12.217 10.387 1.00 54.03 80 ASP A N 1
ATOM 636 C CA . ASP A 1 80 ? -7.726 -12.013 11.117 1.00 54.03 80 ASP A CA 1
ATOM 637 C C . ASP A 1 80 ? -8.329 -10.604 10.947 1.00 54.03 80 ASP A C 1
ATOM 639 O O . ASP A 1 80 ? -9.341 -10.270 11.545 1.00 54.03 80 ASP A O 1
ATOM 643 N N . MET A 1 81 ? -7.683 -9.742 10.154 1.00 51.69 81 MET A N 1
ATOM 644 C CA . MET A 1 81 ? -8.119 -8.355 9.915 1.00 51.69 81 MET A CA 1
ATOM 645 C C . MET A 1 81 ? -9.068 -8.227 8.714 1.00 51.69 81 MET A C 1
ATOM 647 O O . MET A 1 81 ? -9.191 -7.135 8.165 1.00 51.69 81 MET A O 1
ATOM 651 N N . SER A 1 82 ? -9.625 -9.323 8.200 1.00 49.44 82 SER A N 1
ATOM 652 C CA . SER A 1 82 ? -10.330 -9.339 6.909 1.00 49.44 82 SER A CA 1
ATOM 653 C C . SER A 1 82 ? -11.456 -10.346 6.865 1.00 49.44 82 SER A C 1
ATOM 655 O O . SER A 1 82 ? -11.140 -11.504 7.222 1.00 49.44 82 SER A O 1
#

InterPro domains:
  IPR005119 LysR, substrate-binding [PF03466] (3-65)